Protein AF-A0A3D2EGD7-F1 (afdb_monomer_lite)

pLDDT: mean 82.87, std 18.6, range [40.81, 98.44]

Foldseek 3Di:
DDPPPPPDDPPVLPDQDDDDPPDDPVNVCVSRVVSVVVVVVVVVVVVVVQVPPVVDDDDPVRVVVVVVVVVVVVVVVVVVVPPPDDPPPPPDDPDDDD

Structure (mmCIF, N/CA/C/O backbone):
data_AF-A0A3D2EGD7-F1
#
_entry.id   AF-A0A3D2EGD7-F1
#
loop_
_atom_site.group_PDB
_atom_site.id
_atom_site.type_symbol
_atom_site.label_atom_id
_atom_site.label_alt_id
_atom_site.label_comp_id
_atom_site.label_asym_id
_atom_site.label_entity_id
_atom_site.label_seq_id
_atom_site.pdbx_PDB_ins_code
_atom_site.Cartn_x
_atom_site.Cartn_y
_atom_site.Cartn_z
_atom_site.occupancy
_atom_site.B_iso_or_equiv
_atom_site.auth_seq_id
_atom_site.auth_comp_id
_atom_site.auth_asym_id
_atom_site.auth_atom_id
_atom_site.pdbx_PDB_model_num
ATOM 1 N N . MET A 1 1 ? 39.593 -9.998 1.747 1.00 44.19 1 MET A N 1
ATOM 2 C CA . MET A 1 1 ? 38.128 -10.047 1.902 1.00 44.19 1 MET A CA 1
ATOM 3 C C . MET A 1 1 ? 37.812 -9.077 3.017 1.00 44.19 1 MET A C 1
ATOM 5 O O . MET A 1 1 ? 37.925 -9.443 4.175 1.00 44.19 1 MET A O 1
ATOM 9 N N . GLU A 1 2 ? 37.602 -7.810 2.675 1.00 40.81 2 GLU A N 1
ATOM 10 C CA . GLU A 1 2 ? 37.133 -6.822 3.647 1.00 40.81 2 GLU A CA 1
ATOM 11 C C . GLU A 1 2 ? 35.616 -6.795 3.530 1.00 40.81 2 GLU A C 1
ATOM 13 O O . GLU A 1 2 ? 35.070 -6.370 2.513 1.00 40.81 2 GLU A O 1
ATOM 18 N N . GLU A 1 3 ? 34.945 -7.343 4.538 1.00 49.03 3 GLU A N 1
ATOM 19 C CA . GLU A 1 3 ? 33.503 -7.218 4.679 1.00 49.03 3 GLU A CA 1
ATOM 20 C C . GLU A 1 3 ? 33.204 -5.808 5.182 1.00 49.03 3 GLU A C 1
ATOM 22 O O . GLU A 1 3 ? 33.278 -5.505 6.374 1.00 49.03 3 GLU A O 1
ATOM 27 N N . THR A 1 4 ? 32.908 -4.909 4.249 1.00 45.09 4 THR A N 1
ATOM 28 C CA . THR A 1 4 ? 32.343 -3.601 4.560 1.00 45.09 4 THR A CA 1
ATOM 29 C C . THR A 1 4 ? 30.889 -3.785 4.981 1.00 45.09 4 THR A C 1
ATOM 31 O O . THR A 1 4 ? 29.962 -3.705 4.178 1.00 45.09 4 THR A O 1
ATOM 34 N N . ASN A 1 5 ? 30.680 -4.018 6.278 1.00 52.22 5 ASN A N 1
ATOM 35 C CA . ASN A 1 5 ? 29.376 -3.838 6.905 1.00 52.22 5 ASN A CA 1
ATOM 36 C C . ASN A 1 5 ? 29.016 -2.351 6.869 1.00 52.22 5 ASN A C 1
ATOM 38 O O . ASN A 1 5 ? 29.404 -1.566 7.735 1.00 52.22 5 ASN A O 1
ATOM 42 N N . VAL A 1 6 ? 28.271 -1.966 5.836 1.00 46.25 6 VAL A N 1
ATOM 43 C CA . VAL A 1 6 ? 27.618 -0.664 5.775 1.00 46.25 6 VAL A CA 1
ATOM 44 C C . VAL A 1 6 ? 26.365 -0.741 6.641 1.00 46.25 6 VAL A C 1
ATOM 46 O O . VAL A 1 6 ? 25.304 -1.183 6.203 1.00 46.25 6 VAL A O 1
ATOM 49 N N . THR A 1 7 ? 26.488 -0.301 7.889 1.00 49.66 7 THR A N 1
ATOM 50 C CA . THR A 1 7 ? 25.338 0.027 8.733 1.00 49.66 7 THR A CA 1
ATOM 51 C C . THR A 1 7 ? 24.667 1.268 8.144 1.00 49.66 7 THR A C 1
ATOM 53 O O . THR A 1 7 ? 25.041 2.394 8.467 1.00 49.66 7 THR A O 1
ATOM 56 N N . MET A 1 8 ? 23.709 1.080 7.234 1.00 46.91 8 MET A N 1
ATOM 57 C CA . MET A 1 8 ? 22.916 2.193 6.713 1.00 46.91 8 MET A CA 1
ATOM 58 C C . MET A 1 8 ? 21.948 2.679 7.787 1.00 46.91 8 MET A C 1
ATOM 60 O O . MET A 1 8 ? 21.142 1.922 8.328 1.00 46.91 8 MET A O 1
ATOM 64 N N . THR A 1 9 ? 22.061 3.959 8.126 1.00 47.97 9 THR A N 1
ATOM 65 C CA . THR A 1 9 ? 21.170 4.611 9.085 1.00 47.97 9 THR A CA 1
ATOM 66 C C . THR A 1 9 ? 19.841 4.958 8.410 1.00 47.97 9 THR A C 1
ATOM 68 O O . THR A 1 9 ? 19.791 5.353 7.247 1.00 47.97 9 THR A O 1
ATOM 71 N N . ALA A 1 10 ? 18.738 4.840 9.154 1.00 50.62 10 ALA A N 1
ATOM 72 C CA . ALA A 1 10 ? 17.363 5.008 8.665 1.00 50.62 10 ALA A CA 1
ATOM 73 C C . ALA A 1 10 ? 17.038 6.395 8.052 1.00 50.62 10 ALA A C 1
ATOM 75 O O . ALA A 1 10 ? 15.964 6.582 7.478 1.00 50.62 10 ALA A O 1
ATOM 76 N N . ALA A 1 11 ? 17.948 7.369 8.156 1.00 43.88 11 ALA A N 1
ATOM 77 C CA . ALA A 1 11 ? 17.772 8.726 7.648 1.00 43.88 11 ALA A CA 1
ATOM 78 C C . ALA A 1 11 ? 18.030 8.865 6.132 1.00 43.88 11 ALA A C 1
ATOM 80 O O . ALA A 1 11 ? 17.475 9.770 5.511 1.00 43.88 11 ALA A O 1
ATOM 81 N N . GLU A 1 12 ? 18.795 7.960 5.509 1.00 46.88 12 GLU A N 1
ATOM 82 C CA . GLU A 1 12 ? 19.172 8.054 4.084 1.00 46.88 12 GLU A CA 1
ATOM 83 C C . GLU A 1 12 ? 18.086 7.543 3.117 1.00 46.88 12 GLU A C 1
ATOM 85 O O . GLU A 1 12 ? 18.160 7.745 1.906 1.00 46.88 12 GLU A O 1
ATOM 90 N N . MET A 1 13 ? 17.014 6.930 3.626 1.00 53.41 13 MET A N 1
ATOM 91 C CA . MET A 1 13 ? 15.982 6.299 2.797 1.00 53.41 13 MET A CA 1
ATOM 92 C C . MET A 1 13 ? 14.948 7.270 2.187 1.00 53.41 13 MET A C 1
ATOM 94 O O . MET A 1 13 ? 13.830 6.845 1.894 1.00 53.41 13 MET A O 1
ATOM 98 N N . GLN A 1 14 ? 15.220 8.569 2.058 1.00 56.59 14 GLN A N 1
ATOM 99 C CA . GLN A 1 14 ? 14.216 9.523 1.551 1.00 56.59 14 GLN A CA 1
ATOM 100 C C . GLN A 1 14 ? 14.211 9.664 0.017 1.00 56.59 14 GLN A C 1
ATOM 102 O O . GLN A 1 14 ? 13.219 10.130 -0.542 1.00 56.59 14 GLN A O 1
ATOM 107 N N . GLY A 1 15 ? 15.264 9.216 -0.674 1.00 65.50 15 GLY A N 1
ATOM 108 C CA . GLY A 1 15 ? 15.363 9.241 -2.137 1.00 65.50 15 GLY A CA 1
ATOM 109 C C . GLY A 1 15 ? 15.266 7.853 -2.768 1.00 65.50 15 GLY A C 1
ATOM 110 O O . GLY A 1 15 ? 15.650 6.859 -2.156 1.00 65.50 15 GLY A O 1
ATOM 111 N N . GLU A 1 16 ? 14.777 7.779 -4.012 1.00 75.88 16 GLU A N 1
ATOM 112 C CA . GLU A 1 16 ? 14.990 6.574 -4.824 1.00 75.88 16 GLU A CA 1
ATOM 113 C C . GLU A 1 16 ? 16.497 6.275 -4.917 1.00 75.88 16 GLU A C 1
ATOM 115 O O . GLU A 1 16 ? 17.295 7.214 -5.004 1.00 75.88 16 GLU A O 1
ATOM 120 N N . PRO A 1 17 ? 16.907 4.991 -4.923 1.00 82.88 17 PRO A N 1
ATOM 121 C CA . PRO A 1 17 ? 18.312 4.634 -5.079 1.00 82.88 17 PRO A CA 1
ATOM 122 C C . PRO A 1 17 ? 18.872 5.262 -6.359 1.00 82.88 17 PRO A C 1
ATOM 124 O O . PRO A 1 17 ? 18.166 5.357 -7.367 1.00 82.88 17 PRO A O 1
ATOM 127 N N . ALA A 1 18 ? 20.140 5.672 -6.347 1.00 82.69 18 ALA A N 1
ATOM 128 C CA . ALA A 1 18 ? 20.779 6.250 -7.526 1.00 82.69 18 ALA A CA 1
ATOM 129 C C . ALA A 1 18 ? 20.767 5.266 -8.713 1.00 82.69 18 ALA A C 1
ATOM 131 O O . ALA A 1 18 ? 20.795 4.043 -8.536 1.00 82.69 18 ALA A O 1
ATOM 132 N N . ALA A 1 19 ? 20.689 5.799 -9.935 1.00 84.00 19 ALA A N 1
ATOM 133 C CA . ALA A 1 19 ? 20.803 4.994 -11.148 1.00 84.00 19 ALA A CA 1
ATOM 134 C C . ALA A 1 19 ? 22.225 4.433 -11.291 1.00 84.00 19 ALA A C 1
ATOM 136 O O . ALA A 1 19 ? 23.195 5.122 -10.978 1.00 84.00 19 ALA A O 1
ATOM 137 N N . LYS A 1 20 ? 22.341 3.193 -11.775 1.00 83.19 20 LYS A N 1
ATOM 138 C CA . LYS A 1 20 ? 23.634 2.575 -12.097 1.00 83.19 20 LYS A CA 1
ATOM 139 C C . LYS A 1 20 ? 24.023 2.913 -13.539 1.00 83.19 20 LYS A C 1
ATOM 141 O O . LYS A 1 20 ? 23.157 3.010 -14.410 1.00 83.19 20 LYS A O 1
ATOM 146 N N . GLU A 1 21 ? 25.315 3.097 -13.795 1.00 83.56 21 GLU A N 1
ATOM 147 C CA . GLU A 1 21 ? 25.820 3.322 -15.153 1.00 83.56 21 GLU A CA 1
ATOM 148 C C . GLU A 1 21 ? 25.561 2.071 -16.018 1.00 83.56 21 GLU A C 1
ATOM 150 O O . GLU A 1 21 ? 25.786 0.952 -15.564 1.00 83.56 21 GLU A O 1
ATOM 155 N N . ASN A 1 22 ? 25.049 2.253 -17.242 1.00 90.25 22 ASN A N 1
ATOM 156 C CA . ASN A 1 22 ? 24.653 1.178 -18.173 1.00 90.25 22 ASN A CA 1
ATOM 157 C C . ASN A 1 22 ? 23.532 0.228 -17.695 1.00 90.25 22 ASN A C 1
ATOM 159 O O . ASN A 1 22 ? 23.403 -0.882 -18.205 1.00 90.25 22 ASN A O 1
ATOM 163 N N . GLU A 1 23 ? 22.685 0.664 -16.760 1.00 92.31 23 GLU A N 1
ATOM 164 C CA . GLU A 1 23 ? 21.575 -0.149 -16.253 1.00 92.31 23 GLU A CA 1
ATOM 165 C C . GLU A 1 23 ? 20.559 -0.541 -17.347 1.00 92.31 23 GLU A C 1
ATOM 167 O O . GLU A 1 23 ? 19.996 0.303 -18.055 1.00 92.31 23 GLU A O 1
ATOM 172 N N . THR A 1 24 ? 20.251 -1.836 -17.441 1.00 96.81 24 THR A N 1
ATOM 173 C CA . THR A 1 24 ? 19.193 -2.352 -18.315 1.00 96.81 24 THR A CA 1
ATOM 174 C C . THR A 1 24 ? 17.798 -2.024 -17.774 1.00 96.81 24 THR A C 1
ATOM 176 O O . THR A 1 24 ? 17.579 -1.801 -16.584 1.00 96.81 24 THR A O 1
ATOM 179 N N . LYS A 1 25 ? 16.776 -2.061 -18.641 1.00 95.19 25 LYS A N 1
ATOM 180 C CA . LYS A 1 25 ? 15.376 -1.854 -18.217 1.00 95.19 25 LYS A CA 1
ATOM 181 C C . LYS A 1 25 ? 14.927 -2.848 -17.135 1.00 95.19 25 LYS A C 1
ATOM 183 O O . LYS A 1 25 ? 14.134 -2.473 -16.274 1.00 95.19 25 LYS A O 1
ATOM 188 N N . ALA A 1 26 ? 15.419 -4.088 -17.186 1.00 95.62 26 ALA A N 1
ATOM 189 C CA . ALA A 1 26 ? 15.102 -5.124 -16.207 1.00 95.62 26 ALA A CA 1
ATOM 190 C C . ALA A 1 26 ? 15.754 -4.832 -14.848 1.00 95.62 26 ALA A C 1
ATOM 192 O O . ALA A 1 26 ? 15.075 -4.862 -13.825 1.00 95.62 26 ALA A O 1
ATOM 193 N N . GLU A 1 27 ? 17.033 -4.459 -14.837 1.00 94.75 27 GLU A N 1
ATOM 194 C CA . GLU A 1 27 ? 17.737 -4.068 -13.609 1.00 94.75 27 GLU A CA 1
ATOM 195 C C . GLU A 1 27 ? 17.115 -2.820 -12.980 1.00 94.75 27 GLU A C 1
ATOM 197 O O . GLU A 1 27 ? 16.861 -2.804 -11.776 1.00 94.75 27 GLU A O 1
ATOM 202 N N . LYS A 1 28 ? 16.745 -1.828 -13.802 1.00 93.94 28 LYS A N 1
ATOM 203 C CA . LYS A 1 28 ? 16.015 -0.641 -13.342 1.00 93.94 28 LYS A CA 1
ATOM 204 C C . LYS A 1 28 ? 14.685 -1.004 -12.692 1.00 93.94 28 LYS A C 1
ATOM 206 O O . LYS A 1 28 ? 14.324 -0.415 -11.674 1.00 93.94 28 LYS A O 1
ATOM 211 N N . PHE A 1 29 ? 13.946 -1.947 -13.276 1.00 94.62 29 PHE A N 1
ATOM 212 C CA . PHE A 1 29 ? 12.688 -2.420 -12.706 1.00 94.62 29 PHE A CA 1
ATOM 213 C C . PHE A 1 29 ? 12.902 -3.065 -11.336 1.00 94.62 29 PHE A C 1
ATOM 215 O O . PHE A 1 29 ? 12.166 -2.739 -10.411 1.00 94.62 29 PHE A O 1
ATOM 222 N N . ILE A 1 30 ? 13.923 -3.913 -11.189 1.00 95.56 30 ILE A N 1
ATOM 223 C CA . ILE A 1 30 ? 14.255 -4.551 -9.909 1.00 95.56 30 ILE A CA 1
ATOM 224 C C . ILE A 1 30 ? 14.659 -3.489 -8.881 1.00 95.56 30 ILE A C 1
ATOM 226 O O . ILE A 1 30 ? 14.033 -3.401 -7.831 1.00 95.56 30 ILE A O 1
ATOM 230 N N . ARG A 1 31 ? 15.622 -2.617 -9.206 1.00 94.44 31 ARG A N 1
ATOM 231 C CA . ARG A 1 31 ? 16.145 -1.595 -8.283 1.00 94.44 31 ARG A CA 1
ATOM 232 C C . ARG A 1 31 ? 15.059 -0.642 -7.782 1.00 94.44 31 ARG A C 1
ATOM 234 O O . ARG A 1 31 ? 14.959 -0.371 -6.587 1.00 94.44 31 ARG A O 1
ATOM 241 N N . ILE A 1 32 ? 14.251 -0.108 -8.695 1.00 94.94 32 ILE A N 1
ATOM 242 C CA . ILE A 1 32 ? 13.176 0.827 -8.343 1.00 94.94 32 ILE A CA 1
ATOM 243 C C . ILE A 1 32 ? 11.996 0.085 -7.705 1.00 94.94 32 ILE A C 1
ATOM 245 O O . ILE A 1 32 ? 11.375 0.601 -6.776 1.00 94.94 32 ILE A O 1
ATOM 249 N N . GLY A 1 33 ? 11.681 -1.115 -8.194 1.00 95.19 33 GLY A N 1
ATOM 250 C CA . GLY A 1 33 ? 10.597 -1.950 -7.689 1.00 95.19 33 GLY A CA 1
ATOM 251 C C . GLY A 1 33 ? 10.820 -2.367 -6.241 1.00 95.19 33 GLY A C 1
ATOM 252 O O . GLY A 1 33 ? 9.930 -2.166 -5.422 1.00 95.19 33 GLY A O 1
ATOM 253 N N . GLU A 1 34 ? 12.012 -2.860 -5.911 1.00 95.25 34 GLU A N 1
ATOM 254 C CA . GLU A 1 34 ? 12.396 -3.254 -4.554 1.00 95.25 34 GLU A CA 1
ATOM 255 C C . GLU A 1 34 ? 12.314 -2.073 -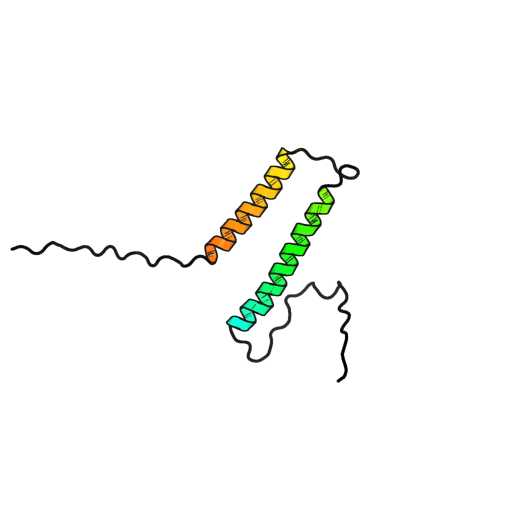3.584 1.00 95.25 34 GLU A C 1
ATOM 257 O O . GLU A 1 34 ? 11.623 -2.155 -2.569 1.00 95.25 34 GLU A O 1
ATOM 262 N N . TYR A 1 35 ? 12.920 -0.933 -3.938 1.00 94.50 35 TYR A N 1
ATOM 263 C CA . TYR A 1 35 ? 12.846 0.277 -3.117 1.00 94.50 35 TYR A CA 1
ATOM 264 C C . TYR A 1 35 ? 11.396 0.702 -2.844 1.00 94.50 35 TYR A C 1
ATOM 266 O O . TYR A 1 35 ? 11.007 0.918 -1.695 1.00 94.50 35 TYR A O 1
ATOM 274 N N . ARG A 1 36 ? 10.571 0.799 -3.895 1.00 96.00 36 ARG A N 1
ATOM 275 C CA . ARG A 1 36 ? 9.167 1.217 -3.764 1.00 96.00 36 ARG A CA 1
ATOM 276 C C . ARG A 1 36 ? 8.337 0.200 -2.985 1.00 96.00 36 ARG A C 1
ATOM 278 O O . ARG A 1 36 ? 7.463 0.608 -2.224 1.00 96.00 36 ARG A O 1
ATOM 285 N N . MET A 1 37 ? 8.601 -1.095 -3.156 1.00 95.88 37 MET A N 1
ATOM 286 C CA . MET A 1 37 ? 7.890 -2.150 -2.440 1.00 95.88 37 MET A CA 1
ATOM 287 C C . MET A 1 37 ? 8.215 -2.114 -0.947 1.00 95.88 37 MET A C 1
ATOM 289 O O . MET A 1 37 ? 7.292 -2.123 -0.140 1.00 95.88 37 MET A O 1
ATOM 293 N N . ASN A 1 38 ? 9.490 -1.970 -0.577 1.00 95.00 38 ASN A N 1
ATOM 294 C CA . ASN A 1 38 ? 9.894 -1.851 0.825 1.00 95.00 38 ASN A CA 1
ATOM 295 C C . ASN A 1 38 ? 9.251 -0.625 1.483 1.00 95.00 38 ASN A C 1
ATOM 297 O O . ASN A 1 38 ? 8.662 -0.737 2.552 1.00 95.00 38 ASN A O 1
ATOM 301 N N . LYS A 1 39 ? 9.219 0.522 0.790 1.00 95.31 39 LYS A N 1
ATOM 302 C CA . LYS A 1 39 ? 8.493 1.709 1.272 1.00 95.31 39 LYS A CA 1
ATOM 303 C C . LYS A 1 39 ? 6.998 1.475 1.469 1.00 95.31 39 LYS A C 1
ATOM 305 O O . LYS A 1 39 ? 6.427 1.997 2.425 1.00 95.31 39 LYS A O 1
ATOM 310 N N . ALA A 1 40 ? 6.360 0.724 0.574 1.00 95.75 40 ALA A N 1
ATOM 311 C CA . ALA A 1 40 ? 4.952 0.380 0.714 1.00 95.75 40 ALA A CA 1
ATOM 312 C C . ALA A 1 40 ? 4.717 -0.543 1.920 1.00 95.75 40 ALA A C 1
ATOM 314 O O . ALA A 1 40 ? 3.806 -0.282 2.701 1.00 95.75 40 ALA A O 1
ATOM 315 N N . VAL A 1 41 ? 5.551 -1.572 2.103 1.00 95.50 41 VAL A N 1
ATOM 316 C CA . VAL A 1 41 ? 5.480 -2.488 3.254 1.00 95.50 41 VAL A CA 1
ATOM 317 C C . VAL A 1 41 ? 5.686 -1.732 4.565 1.00 95.50 41 VAL A C 1
ATOM 319 O O . VAL A 1 41 ? 4.871 -1.882 5.470 1.00 95.50 41 VAL A O 1
ATOM 322 N N . ASP A 1 42 ? 6.688 -0.855 4.643 1.00 95.31 42 ASP A N 1
ATOM 323 C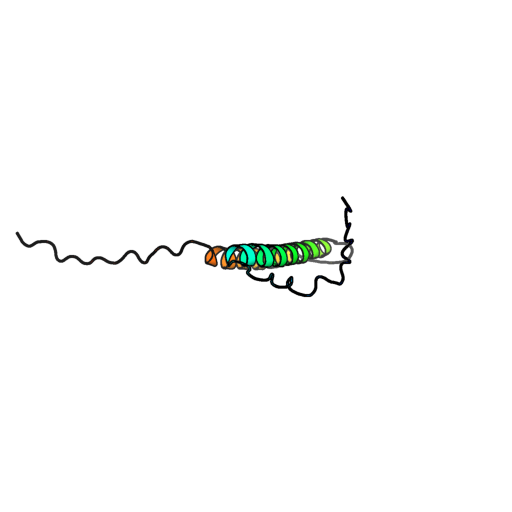 CA . ASP A 1 42 ? 6.939 -0.023 5.826 1.00 95.31 42 ASP A CA 1
ATOM 324 C C . ASP A 1 42 ? 5.731 0.862 6.163 1.00 95.31 42 ASP A C 1
ATOM 326 O O . ASP A 1 42 ? 5.331 0.985 7.322 1.00 95.31 42 ASP A O 1
ATOM 330 N N . ALA A 1 43 ? 5.135 1.499 5.150 1.00 94.75 43 ALA A N 1
ATOM 331 C CA . ALA A 1 43 ? 3.969 2.357 5.332 1.00 94.75 43 ALA A CA 1
ATOM 332 C C . ALA A 1 43 ? 2.740 1.566 5.803 1.00 94.75 43 ALA A C 1
ATOM 334 O O . ALA A 1 43 ? 2.020 2.037 6.681 1.00 94.75 43 ALA A O 1
ATOM 335 N N . ILE A 1 44 ? 2.527 0.364 5.260 1.00 95.62 44 ILE A N 1
ATOM 336 C CA . ILE A 1 44 ? 1.458 -0.542 5.696 1.00 95.62 44 ILE A CA 1
ATOM 337 C C . ILE A 1 44 ? 1.711 -1.006 7.134 1.00 95.62 44 ILE A C 1
ATOM 339 O O . ILE A 1 44 ? 0.795 -0.957 7.946 1.00 95.62 44 ILE A O 1
ATOM 343 N N . GLY A 1 45 ? 2.947 -1.375 7.484 1.00 95.62 45 GLY A N 1
ATOM 344 C CA . GLY A 1 45 ? 3.312 -1.782 8.844 1.00 95.62 45 GLY A CA 1
ATOM 345 C C . GLY A 1 45 ? 3.032 -0.695 9.885 1.00 95.62 45 GLY A C 1
ATOM 346 O O . GLY A 1 45 ? 2.600 -0.988 10.993 1.00 95.62 45 GLY A O 1
ATOM 347 N N . ARG A 1 46 ? 3.158 0.590 9.528 1.00 95.12 46 ARG A N 1
ATOM 348 C CA . ARG A 1 46 ? 2.782 1.693 10.434 1.00 95.12 46 ARG A CA 1
ATOM 349 C C . ARG A 1 46 ? 1.292 1.728 10.777 1.00 95.12 46 ARG A C 1
ATOM 351 O O . ARG A 1 46 ? 0.960 2.274 11.827 1.00 95.12 46 ARG A O 1
ATOM 358 N N . LEU A 1 47 ? 0.418 1.168 9.936 1.00 95.88 47 LEU A N 1
ATOM 359 C CA . LEU A 1 47 ? -1.013 1.064 10.234 1.00 95.88 47 LEU A CA 1
ATOM 360 C C . LEU A 1 47 ? -1.275 0.125 11.417 1.00 95.88 47 LEU A C 1
ATOM 362 O O . LEU A 1 47 ? -2.237 0.342 12.146 1.00 95.88 47 LEU A O 1
ATOM 366 N N . GLU A 1 48 ? -0.401 -0.858 11.662 1.00 94.50 48 GLU A N 1
ATOM 367 C CA . GLU A 1 48 ? -0.502 -1.767 12.811 1.00 94.50 48 GLU A CA 1
ATOM 368 C C . GLU A 1 48 ? -0.512 -1.005 14.142 1.00 94.50 48 GLU A C 1
ATOM 370 O O . GLU A 1 48 ? -1.260 -1.350 15.053 1.00 94.50 48 GLU A O 1
ATOM 375 N N . ASN A 1 49 ? 0.228 0.104 14.239 1.00 94.00 49 ASN A N 1
ATOM 376 C CA . ASN A 1 49 ? 0.266 0.926 15.451 1.00 94.00 49 ASN A CA 1
ATOM 377 C C . ASN A 1 49 ? -1.108 1.510 15.826 1.00 94.00 49 ASN A C 1
ATOM 379 O O . ASN A 1 49 ? -1.358 1.779 17.002 1.00 94.00 49 ASN A O 1
ATOM 383 N N . LEU A 1 50 ? -2.011 1.684 14.852 1.00 95.94 50 LEU A N 1
ATOM 384 C CA . LEU A 1 50 ? -3.377 2.155 15.100 1.00 95.94 50 LEU A CA 1
ATOM 385 C C . LEU A 1 50 ? -4.240 1.097 15.795 1.00 95.94 50 LEU A C 1
ATOM 387 O O . LEU A 1 50 ? -5.254 1.443 16.394 1.00 95.94 50 LEU A O 1
ATOM 391 N N . ALA A 1 51 ? -3.833 -0.176 15.781 1.00 95.94 51 ALA A N 1
ATOM 392 C CA . ALA A 1 51 ? -4.549 -1.235 16.480 1.00 95.94 51 ALA A CA 1
ATOM 393 C C . ALA A 1 51 ? -4.529 -1.050 18.008 1.00 95.94 51 ALA A C 1
ATOM 395 O O . ALA A 1 51 ? -5.387 -1.609 18.697 1.00 95.94 51 ALA A O 1
ATOM 396 N N . ASN A 1 52 ? -3.596 -0.253 18.546 1.00 96.62 52 ASN A N 1
ATOM 397 C CA . ASN A 1 52 ? -3.468 -0.016 19.977 1.00 96.62 52 ASN A CA 1
ATOM 398 C C . ASN A 1 52 ? -4.678 0.741 20.563 1.00 96.62 52 ASN A C 1
ATOM 400 O O . ASN A 1 52 ? -4.713 1.973 20.602 1.00 96.62 52 ASN A O 1
ATOM 404 N N . ARG A 1 53 ? -5.621 -0.019 21.131 1.00 95.31 53 ARG A N 1
ATOM 405 C CA . ARG A 1 53 ? -6.846 0.482 21.780 1.00 95.31 53 ARG A CA 1
ATOM 406 C C . ARG A 1 53 ? -6.605 1.352 23.019 1.00 95.31 53 ARG A C 1
ATOM 408 O O . ARG A 1 53 ? -7.520 2.035 23.458 1.00 95.31 53 ARG A O 1
ATOM 415 N N . SER A 1 54 ? -5.402 1.330 23.602 1.00 96.81 54 SER A N 1
ATOM 416 C CA . SER A 1 54 ? -5.064 2.221 24.725 1.00 96.81 54 SER A CA 1
ATOM 417 C C . SER A 1 54 ? -4.739 3.648 24.276 1.00 96.81 54 SER A C 1
ATOM 419 O O . SER A 1 54 ? -4.852 4.580 25.065 1.00 96.81 54 SER A O 1
ATOM 421 N N . SER A 1 55 ? -4.328 3.822 23.016 1.00 96.44 55 SER A N 1
ATOM 422 C CA . SER A 1 55 ? -4.002 5.127 22.428 1.00 96.44 55 SER A CA 1
ATOM 423 C C . SER A 1 55 ? -5.068 5.624 21.457 1.00 96.44 55 SER A C 1
ATOM 425 O O . SER A 1 55 ? -5.126 6.822 21.193 1.00 96.44 55 SER A O 1
ATOM 427 N N . TYR A 1 56 ? -5.900 4.723 20.931 1.00 97.00 56 TYR A N 1
ATOM 428 C CA . TYR A 1 56 ? -6.869 5.032 19.889 1.00 97.00 56 TYR A CA 1
ATOM 429 C C . TYR A 1 56 ? -8.215 4.366 20.141 1.00 97.00 56 TYR A C 1
ATOM 431 O O . TYR A 1 56 ? -8.297 3.223 20.589 1.00 97.00 56 TYR A O 1
ATOM 439 N N . GLU A 1 57 ? -9.273 5.065 19.751 1.00 97.06 57 GLU A N 1
ATOM 440 C CA . GLU A 1 57 ? -10.615 4.516 19.641 1.00 97.06 57 GLU A CA 1
ATOM 441 C C . GLU A 1 57 ? -11.004 4.464 18.165 1.00 97.06 57 GLU A C 1
ATOM 443 O O . GLU A 1 57 ? -10.771 5.410 17.414 1.00 97.06 57 GLU A O 1
ATOM 448 N N . TYR A 1 58 ? -11.554 3.330 17.745 1.00 97.44 58 TYR A N 1
ATOM 449 C CA . TYR A 1 58 ? -11.986 3.113 16.374 1.00 97.44 58 TYR A CA 1
ATOM 450 C C . TYR A 1 58 ? -13.103 2.075 16.321 1.00 97.44 58 TYR A C 1
ATOM 452 O O . TYR A 1 58 ? -13.171 1.153 17.149 1.00 97.44 58 TYR A O 1
ATOM 460 N N . THR A 1 59 ? -13.970 2.216 15.325 1.00 98.12 59 THR A N 1
ATOM 461 C CA . THR A 1 59 ? -15.018 1.236 15.028 1.00 98.12 59 THR A CA 1
ATOM 462 C C . THR A 1 59 ? -14.525 0.208 14.016 1.00 98.12 59 THR A C 1
ATOM 464 O O . THR A 1 59 ? -13.508 0.409 13.345 1.00 98.12 59 THR A O 1
ATOM 467 N N . GLN A 1 60 ? -15.242 -0.909 13.902 1.00 97.00 60 GLN A N 1
ATOM 468 C CA . GLN A 1 60 ? -14.911 -1.919 12.901 1.00 97.00 60 GLN A CA 1
ATOM 469 C C . GLN A 1 60 ? -15.105 -1.366 11.484 1.00 97.00 60 GLN A C 1
ATOM 471 O O . GLN A 1 60 ? -14.256 -1.573 10.627 1.00 97.00 60 GLN A O 1
ATOM 476 N N . GLU A 1 61 ? -16.140 -0.557 11.263 1.00 98.44 61 GLU A N 1
ATOM 477 C CA . GLU A 1 61 ? -16.430 0.061 9.966 1.00 98.44 61 GLU A CA 1
ATOM 478 C C . GLU A 1 61 ? -15.299 0.989 9.502 1.00 98.44 61 GLU A C 1
ATOM 480 O O . GLU A 1 61 ? -15.001 1.059 8.312 1.00 98.44 61 GLU A O 1
ATOM 485 N N . GLN A 1 62 ? -14.641 1.694 10.430 1.00 98.06 62 GLN A N 1
ATOM 486 C CA . GLN A 1 62 ? -13.483 2.534 10.110 1.00 98.06 62 GLN A CA 1
ATOM 487 C C . GLN A 1 62 ? -12.272 1.696 9.681 1.00 98.06 62 GLN A C 1
ATOM 489 O O . GLN A 1 62 ? -11.567 2.069 8.742 1.00 98.06 62 GLN A O 1
ATOM 494 N N . VAL A 1 63 ? -12.046 0.560 10.347 1.00 97.56 63 VAL A N 1
ATOM 495 C CA . VAL A 1 63 ? -10.986 -0.393 9.988 1.00 97.56 63 VAL A CA 1
ATOM 496 C C . VAL A 1 63 ? -11.270 -0.998 8.616 1.00 97.56 63 VAL A C 1
ATOM 498 O O . VAL A 1 63 ? -10.400 -0.975 7.745 1.00 97.56 63 VAL A O 1
ATOM 501 N N . ASP A 1 64 ? -12.499 -1.456 8.390 1.00 98.00 64 ASP A N 1
ATOM 502 C CA . ASP A 1 64 ? -12.924 -2.058 7.128 1.00 98.00 64 ASP A CA 1
ATOM 503 C C . ASP A 1 64 ? -12.784 -1.065 5.967 1.00 98.00 64 ASP A C 1
ATOM 505 O O . ASP A 1 64 ? -12.205 -1.398 4.933 1.00 98.00 64 ASP A O 1
ATOM 509 N N . ALA A 1 65 ? -13.221 0.187 6.148 1.00 98.12 65 ALA A N 1
ATOM 510 C CA . ALA A 1 65 ? -13.076 1.234 5.138 1.00 98.12 65 ALA A CA 1
ATOM 511 C C . ALA A 1 65 ? -11.602 1.513 4.787 1.00 98.12 65 ALA A C 1
ATOM 513 O O . ALA A 1 65 ? -11.265 1.703 3.614 1.00 98.12 65 ALA A O 1
ATOM 514 N N . MET A 1 66 ? -10.711 1.513 5.787 1.00 97.56 66 MET A N 1
ATOM 515 C CA . MET A 1 66 ? -9.275 1.716 5.585 1.00 97.56 66 MET A CA 1
ATOM 516 C C . MET A 1 66 ? -8.659 0.589 4.745 1.00 97.56 66 MET A C 1
ATOM 518 O O . MET A 1 66 ? -7.937 0.861 3.780 1.00 97.56 66 MET A O 1
ATOM 522 N N . PHE A 1 67 ? -8.967 -0.669 5.069 1.00 97.75 67 PHE A N 1
ATOM 523 C CA . PHE A 1 67 ? -8.419 -1.816 4.342 1.00 97.75 67 PHE A CA 1
ATOM 524 C C . PHE A 1 67 ? -9.063 -2.012 2.970 1.00 97.75 67 PHE A C 1
ATOM 526 O O . PHE A 1 67 ? -8.345 -2.288 2.012 1.00 97.75 67 PHE A O 1
ATOM 533 N N . GLN A 1 68 ? -10.360 -1.743 2.815 1.00 98.25 68 GLN A N 1
ATOM 534 C CA . GLN A 1 68 ? -11.020 -1.761 1.509 1.00 98.25 68 GLN A CA 1
ATOM 535 C C . GLN A 1 68 ? -10.372 -0.765 0.533 1.00 98.25 68 GLN A C 1
ATOM 537 O O . GLN A 1 68 ? -10.144 -1.090 -0.636 1.00 98.25 68 GLN A O 1
ATOM 542 N N . ALA A 1 69 ? -10.029 0.441 0.999 1.00 97.81 69 ALA A N 1
ATOM 543 C CA . ALA A 1 69 ? -9.329 1.427 0.179 1.00 97.81 69 ALA A CA 1
ATOM 544 C C . ALA A 1 69 ? -7.917 0.956 -0.222 1.00 97.81 69 ALA A C 1
ATOM 546 O O . ALA A 1 69 ? -7.518 1.103 -1.384 1.00 97.81 69 ALA A O 1
ATOM 547 N N . LEU A 1 70 ? -7.169 0.361 0.716 1.00 97.50 70 LEU A N 1
ATOM 548 C CA . LEU A 1 70 ? -5.834 -0.188 0.461 1.00 97.50 70 LEU A CA 1
ATOM 549 C C . LEU A 1 70 ? -5.881 -1.336 -0.558 1.00 97.50 70 LEU A C 1
ATOM 551 O O . LEU A 1 70 ? -5.160 -1.310 -1.559 1.00 97.50 70 LEU A O 1
ATOM 555 N N . GLU A 1 71 ? -6.749 -2.319 -0.333 1.00 97.38 71 GLU A N 1
ATOM 556 C CA . GLU A 1 71 ? -6.926 -3.481 -1.204 1.00 97.38 71 GLU A CA 1
ATOM 557 C C . GLU A 1 71 ? -7.378 -3.075 -2.607 1.00 97.38 71 GLU A C 1
ATOM 559 O O . GLU A 1 71 ? -6.814 -3.553 -3.595 1.00 97.38 71 GLU A O 1
ATOM 564 N N . GLY A 1 72 ? -8.324 -2.135 -2.709 1.00 97.88 72 GLY A N 1
ATOM 565 C CA . GLY A 1 72 ? -8.783 -1.591 -3.985 1.00 97.88 72 GLY A CA 1
ATOM 566 C C . GLY A 1 72 ? -7.642 -0.970 -4.792 1.00 97.88 72 GLY A C 1
ATOM 567 O O . GLY A 1 72 ? -7.478 -1.267 -5.978 1.00 97.88 72 GLY A O 1
ATOM 568 N N . ARG A 1 73 ? -6.779 -0.177 -4.144 1.00 97.12 73 ARG A N 1
ATOM 569 C CA . ARG A 1 73 ? -5.605 0.409 -4.806 1.00 97.12 73 ARG A CA 1
ATOM 570 C C . ARG A 1 73 ? -4.586 -0.651 -5.224 1.00 97.12 73 ARG A C 1
ATOM 572 O O . ARG A 1 73 ? -4.025 -0.559 -6.318 1.00 97.12 73 ARG A O 1
ATOM 579 N N . VAL A 1 74 ? -4.336 -1.655 -4.385 1.00 96.81 74 VAL A N 1
ATOM 580 C CA . VAL A 1 74 ? -3.440 -2.772 -4.726 1.00 96.81 74 VAL A CA 1
ATOM 581 C C . VAL A 1 74 ? -3.981 -3.545 -5.930 1.00 96.81 74 VAL A C 1
ATOM 583 O O . VAL A 1 74 ? -3.213 -3.861 -6.841 1.00 96.81 74 VAL A O 1
ATOM 586 N N . ALA A 1 75 ? -5.287 -3.812 -5.976 1.00 96.62 75 ALA A N 1
ATOM 587 C CA . ALA A 1 75 ? -5.941 -4.476 -7.099 1.00 96.62 75 ALA A CA 1
ATOM 588 C C . ALA A 1 75 ? -5.829 -3.656 -8.395 1.00 96.62 75 ALA A C 1
ATOM 590 O O . ALA A 1 75 ? -5.432 -4.197 -9.430 1.00 96.62 75 ALA A O 1
ATOM 591 N N . GLU A 1 76 ? -6.086 -2.345 -8.338 1.00 96.19 76 GLU A N 1
ATOM 592 C CA . GLU A 1 76 ? -5.937 -1.443 -9.485 1.00 96.19 76 GLU A CA 1
ATOM 593 C C . GLU A 1 76 ? -4.498 -1.455 -10.023 1.00 96.19 76 GLU A C 1
ATOM 595 O O . GLU A 1 76 ? -4.277 -1.624 -11.224 1.00 9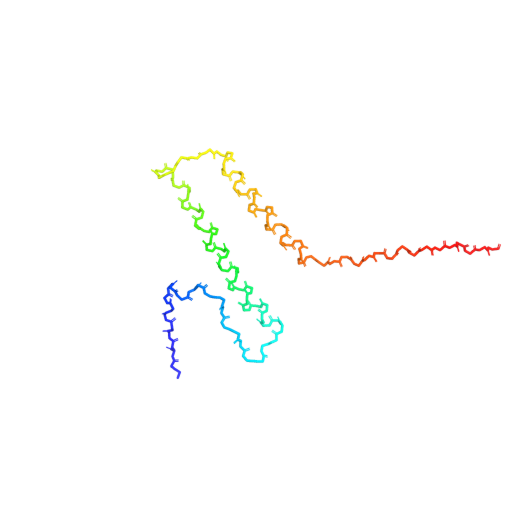6.19 76 GLU A O 1
ATOM 600 N N . VAL A 1 77 ? -3.495 -1.338 -9.147 1.0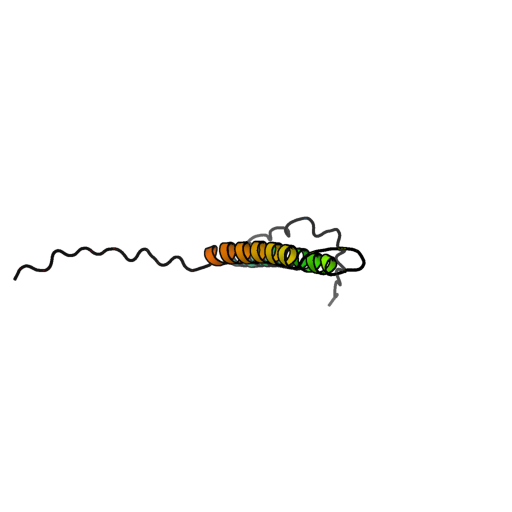0 95.88 77 VAL A N 1
ATOM 601 C CA . VAL A 1 77 ? -2.084 -1.359 -9.557 1.00 95.88 77 VAL A CA 1
ATOM 602 C C . VAL A 1 77 ? -1.710 -2.713 -10.157 1.00 95.88 77 VAL A C 1
ATOM 604 O O . VAL A 1 77 ? -1.106 -2.739 -11.229 1.00 95.88 77 VAL A O 1
ATOM 607 N N . LYS A 1 78 ? -2.113 -3.831 -9.535 1.00 94.62 78 LYS A N 1
ATOM 608 C CA . LYS A 1 78 ? -1.892 -5.186 -10.074 1.00 94.62 78 LYS A CA 1
ATOM 609 C C . LYS A 1 78 ? -2.509 -5.352 -11.463 1.00 94.62 78 LYS A C 1
ATOM 611 O O . LYS A 1 78 ? -1.875 -5.945 -12.333 1.00 94.62 78 LYS A O 1
ATOM 616 N N . SER A 1 79 ? -3.687 -4.775 -11.711 1.00 95.50 79 SER A N 1
ATOM 617 C CA . SER A 1 79 ? -4.343 -4.848 -13.024 1.00 95.50 79 SER A CA 1
ATOM 618 C C . SER A 1 79 ? -3.498 -4.246 -14.156 1.00 95.50 79 SER A C 1
ATOM 620 O O . SER A 1 79 ? -3.563 -4.715 -15.288 1.00 95.50 79 SER A O 1
ATOM 622 N N . ARG A 1 80 ? -2.631 -3.266 -13.858 1.00 93.44 80 ARG A N 1
ATOM 623 C CA . ARG A 1 80 ? -1.722 -2.660 -14.848 1.00 93.44 80 ARG A CA 1
ATOM 624 C C . ARG A 1 80 ? -0.576 -3.579 -15.270 1.00 93.44 80 ARG A C 1
ATOM 626 O O . ARG A 1 80 ? 0.009 -3.351 -16.326 1.00 93.44 80 ARG A O 1
ATOM 633 N N . PHE A 1 81 ? -0.259 -4.586 -14.458 1.00 92.38 81 PHE A N 1
ATOM 634 C CA . PHE A 1 81 ? 0.724 -5.625 -14.772 1.00 92.38 81 PHE A CA 1
ATOM 635 C C . PHE A 1 81 ? 0.100 -6.835 -15.469 1.00 92.38 81 PHE A C 1
ATOM 637 O O . PHE A 1 81 ? 0.832 -7.678 -15.985 1.00 92.38 81 PHE A O 1
ATOM 644 N N . ALA A 1 82 ? -1.233 -6.933 -15.500 1.00 89.19 82 ALA A N 1
ATOM 645 C CA . ALA A 1 82 ? -1.898 -7.999 -16.225 1.00 89.19 82 ALA A CA 1
ATOM 646 C C . ALA A 1 82 ? -1.582 -7.879 -17.726 1.00 89.19 82 ALA A C 1
ATOM 648 O O . ALA A 1 82 ? -1.573 -6.767 -18.271 1.00 89.19 82 ALA A O 1
ATOM 649 N N . PRO A 1 83 ? -1.330 -9.002 -18.420 1.00 81.12 83 PRO A N 1
ATOM 650 C CA . PRO A 1 83 ? -1.138 -8.974 -19.858 1.00 81.12 83 PRO A CA 1
ATOM 651 C C . PRO A 1 83 ? -2.394 -8.380 -20.492 1.00 81.12 83 PRO A C 1
ATOM 653 O O . PRO A 1 83 ? -3.501 -8.887 -20.298 1.00 81.12 83 PRO A O 1
ATOM 656 N N . LYS A 1 84 ? -2.240 -7.289 -21.249 1.00 74.81 84 LYS A N 1
ATOM 657 C CA . LYS A 1 84 ? -3.334 -6.796 -22.085 1.00 74.81 84 LYS A CA 1
ATOM 658 C C . LYS A 1 84 ? -3.664 -7.922 -23.057 1.00 74.81 84 LYS A C 1
ATOM 660 O O . LYS A 1 84 ? -2.853 -8.210 -23.936 1.00 74.81 84 LYS A O 1
ATOM 665 N N . LYS A 1 85 ? -4.826 -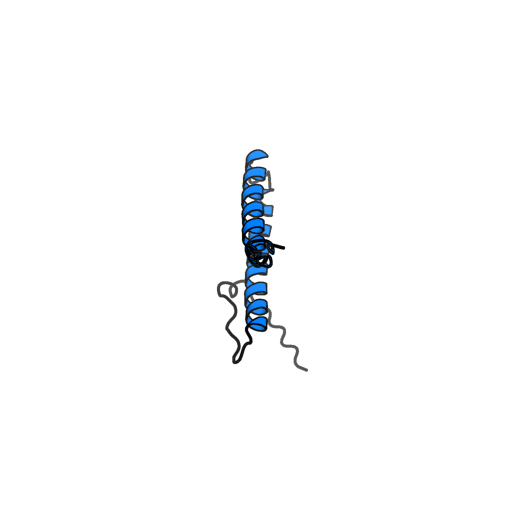8.568 -22.897 1.00 61.28 85 LYS A N 1
ATOM 666 C CA . LYS A 1 85 ? -5.379 -9.405 -23.965 1.00 61.28 85 LYS A CA 1
ATOM 667 C C . LYS A 1 85 ? -5.334 -8.558 -25.233 1.00 61.28 85 LYS A C 1
ATOM 669 O O . LYS A 1 85 ? -5.832 -7.429 -25.229 1.00 61.28 85 LYS A O 1
ATOM 674 N N . ALA A 1 86 ? -4.677 -9.068 -26.272 1.00 58.19 86 ALA A N 1
ATOM 675 C CA . ALA A 1 86 ? -4.754 -8.452 -27.585 1.00 58.19 86 ALA A CA 1
ATOM 676 C C . ALA A 1 86 ? -6.243 -8.260 -27.913 1.00 58.19 86 ALA A C 1
ATOM 678 O O . ALA A 1 86 ? -7.035 -9.141 -27.562 1.00 58.19 86 ALA A O 1
ATOM 679 N N . PRO A 1 87 ? -6.654 -7.129 -28.513 1.00 60.66 87 PRO A N 1
ATOM 680 C CA . PRO A 1 87 ? -8.007 -7.027 -29.028 1.00 60.66 87 PRO A CA 1
ATOM 681 C C . PRO A 1 87 ? -8.180 -8.204 -29.981 1.00 60.66 87 PRO A C 1
ATOM 683 O O . PRO A 1 87 ? -7.493 -8.272 -30.999 1.00 60.66 87 PRO A O 1
ATOM 686 N N . GLU A 1 88 ? -9.017 -9.170 -29.599 1.00 63.00 88 GLU A N 1
ATOM 687 C CA . GLU A 1 88 ? -9.425 -10.244 -30.491 1.00 63.00 88 GLU A CA 1
ATOM 688 C C . GLU A 1 88 ? -10.016 -9.531 -31.701 1.00 63.00 88 GLU A C 1
ATOM 690 O O . GLU A 1 88 ? -11.052 -8.864 -31.610 1.00 63.00 88 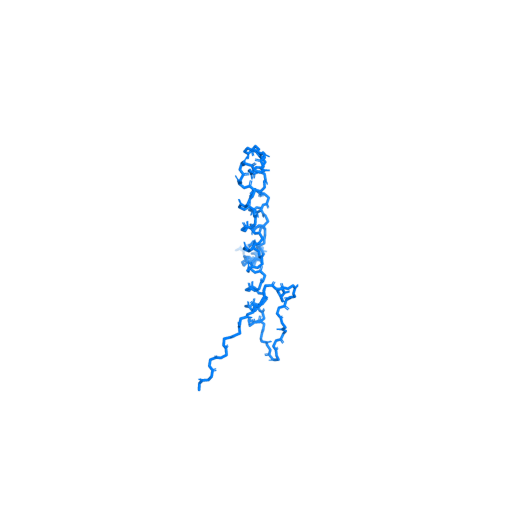GLU A O 1
ATOM 695 N N . GLY A 1 89 ? -9.246 -9.521 -32.793 1.00 60.28 89 GLY A N 1
ATOM 696 C CA . GLY A 1 89 ? -9.638 -8.865 -34.019 1.00 60.28 89 GLY A CA 1
ATOM 697 C C . GLY A 1 89 ? -10.995 -9.431 -34.381 1.00 60.28 89 GLY A C 1
ATOM 698 O O . GLY A 1 89 ? -11.125 -10.637 -34.570 1.00 60.28 89 GLY A O 1
ATOM 699 N N . LYS A 1 90 ? -12.017 -8.575 -34.425 1.00 63.59 90 LYS A N 1
ATOM 700 C CA . LYS A 1 90 ? -13.309 -8.936 -34.995 1.00 63.59 90 LYS A CA 1
ATOM 701 C C . LYS A 1 90 ? -13.054 -9.212 -36.476 1.00 63.59 90 LYS A C 1
ATOM 703 O O . LYS A 1 90 ? -13.158 -8.304 -37.296 1.00 63.59 90 LYS A O 1
ATOM 708 N N . SER A 1 91 ? -12.630 -10.430 -36.813 1.00 68.75 91 SER A N 1
ATOM 709 C CA . SER A 1 91 ? -12.510 -10.869 -38.194 1.00 68.75 91 SER A CA 1
ATOM 710 C C . SER A 1 91 ? -13.927 -11.081 -38.696 1.00 68.75 91 SER A C 1
ATOM 712 O O . SER A 1 91 ? -14.569 -12.096 -38.430 1.00 68.75 91 SER A O 1
ATOM 714 N N . PHE A 1 92 ? -14.443 -10.058 -39.353 1.00 74.94 92 PHE A N 1
ATOM 715 C CA . PHE A 1 92 ? -15.676 -10.151 -40.102 1.00 74.94 92 PHE A CA 1
ATOM 716 C C . PHE A 1 92 ? -15.399 -10.918 -41.406 1.00 74.94 92 PHE A C 1
ATOM 718 O O . PHE A 1 92 ? -14.442 -10.604 -42.111 1.00 74.94 92 PHE A O 1
ATOM 725 N N . SER A 1 93 ? -16.217 -11.930 -41.707 1.00 79.38 93 SER A N 1
ATOM 726 C CA . SER A 1 93 ? -16.176 -12.697 -42.956 1.00 79.38 93 SER A CA 1
ATOM 727 C C . SER A 1 93 ? -17.567 -12.679 -43.586 1.00 79.38 93 SER A C 1
ATOM 729 O O . SER A 1 93 ? -18.545 -13.043 -42.932 1.00 79.38 93 SER A O 1
ATOM 731 N N . PHE A 1 94 ? -17.660 -12.249 -44.845 1.00 68.75 94 PHE A N 1
ATOM 732 C CA . PHE A 1 94 ? -18.816 -12.550 -45.683 1.00 68.75 94 PHE A CA 1
ATOM 733 C C . PHE A 1 94 ? -18.638 -14.004 -46.128 1.00 68.75 94 PHE A C 1
ATOM 735 O O . PHE A 1 94 ? -17.746 -14.277 -46.926 1.00 68.75 94 PHE A O 1
ATOM 742 N N . GLY A 1 95 ? -19.398 -14.938 -45.550 1.00 66.88 95 GLY A N 1
ATOM 743 C CA . GLY A 1 95 ? -19.295 -16.362 -45.878 1.00 66.88 95 GLY A CA 1
ATOM 744 C C . GLY A 1 95 ? -19.262 -16.610 -47.391 1.00 66.88 95 GLY A C 1
ATOM 745 O O . GLY A 1 95 ? -19.951 -15.926 -48.147 1.00 66.88 95 GLY A O 1
ATOM 746 N N . THR A 1 96 ? -18.426 -17.561 -47.814 1.00 53.12 96 THR A N 1
ATOM 747 C CA . THR A 1 96 ? -18.302 -18.009 -49.204 1.00 53.12 96 THR A CA 1
ATOM 748 C C . THR A 1 96 ? -19.684 -18.299 -49.782 1.00 53.12 96 THR A C 1
ATOM 750 O O . THR A 1 96 ? -20.439 -19.085 -49.214 1.00 53.12 96 THR A O 1
ATOM 753 N N . ILE A 1 97 ? -20.009 -17.639 -50.891 1.00 60.53 97 ILE A N 1
ATOM 754 C CA . ILE A 1 97 ? -21.191 -17.941 -51.693 1.00 60.53 97 ILE A CA 1
ATOM 755 C C . ILE A 1 97 ? -20.800 -19.146 -52.556 1.00 60.53 97 ILE A C 1
ATOM 757 O O . ILE A 1 97 ? -19.891 -19.017 -53.379 1.00 60.53 97 ILE A O 1
ATOM 761 N N . GLU A 1 98 ? -21.400 -20.309 -52.286 1.00 51.47 98 GLU A N 1
ATOM 762 C CA . GLU A 1 98 ? -21.363 -21.478 -53.183 1.00 51.47 98 GLU A CA 1
ATOM 763 C C . GLU A 1 98 ? -22.175 -21.226 -54.459 1.00 51.47 98 GLU A C 1
ATOM 765 O O . GLU A 1 98 ? -23.238 -20.563 -54.369 1.00 51.47 98 GLU A O 1
#

Radius of gyration: 23.74 Å; chains: 1; bounding box: 60×31×78 Å

Secondary structure (DSSP, 8-state):
---------TTSTTSPPPPPTT--HHHHHHHHHHHHHHHHHHHHHHHHGGG-TTT----HHHHHHHHHHHHHHHHHHHHTTS----------------

Sequence (98 aa):
MEETNVTMTAAEMQGEPAAKENETKAEKFIRIGEYRMNKAVDAIGRLENLANRSSYEYTQEQVDAMFQALEGRVAEVKSRFAPKKAPEGKSFSFGTIE